Protein AF-A0A1F3NA14-F1 (afdb_monomer)

Nearest PDB structures (foldseek):
  3m6i-assembly1_A  TM=8.677E-01  e=1.075E+00  Neurospora crassa
  1e3j-assembly1_A  TM=8.792E-01  e=2.045E+00  Bemisia argentifolii
  5kol-assembly2_D  TM=2.829E-01  e=4.817E+00  Escherichia coli O157:H7

Radius of gyration: 15.07 Å; Cα contacts (8 Å, |Δi|>4): 39; chains: 1; bounding box: 32×34×28 Å

Foldseek 3Di:
DDPDDPDPPPDDPVVVVVVVVCVVVDDVCVQALEEEEPVCPVVLVVCCVPPVPSPSDYHYDD

Secondary structure (DSSP, 8-state):
-----S------HHHHHHHHHHGGG--GGGG--EEEEGGGHHHHHHHHHH-GGG-S-EEEE-

Mean predicted aligned error: 8.82 Å

Sequence (62 aa):
MVKAGKDVVRLREGEFGQAIQNMKYLKPDALITSELRMSHAQKAFELLEKDPANQLKIILTV

pLDDT: mean 82.21, std 19.57, range [34.41, 97.19]

Structure (mmCIF, N/CA/C/O backbone):
data_AF-A0A1F3NA14-F1
#
_entry.id   AF-A0A1F3NA14-F1
#
loop_
_atom_site.group_PDB
_atom_site.id
_atom_site.type_symbol
_atom_site.label_atom_id
_atom_site.label_alt_id
_atom_site.label_comp_id
_atom_site.label_asym_id
_atom_site.label_entity_id
_atom_site.label_seq_id
_atom_site.pdbx_PDB_ins_code
_atom_site.Cartn_x
_atom_site.Cartn_y
_atom_site.Cartn_z
_atom_site.occupancy
_atom_site.B_iso_or_equiv
_atom_site.auth_seq_id
_atom_site.auth_comp_id
_atom_site.auth_asym_id
_atom_site.auth_atom_id
_atom_site.pdbx_PDB_model_num
ATOM 1 N N . MET A 1 1 ? 1.722 24.148 15.353 1.00 34.41 1 MET A N 1
ATOM 2 C CA . MET A 1 1 ? 3.127 23.685 15.297 1.00 34.41 1 MET A CA 1
ATOM 3 C C . MET A 1 1 ? 3.109 22.172 15.126 1.00 34.41 1 MET A C 1
ATOM 5 O O . MET A 1 1 ? 2.857 21.474 16.095 1.00 34.41 1 MET A O 1
ATOM 9 N N . VAL A 1 2 ? 3.293 21.665 13.906 1.00 39.19 2 VAL A N 1
ATOM 10 C CA . VAL A 1 2 ? 3.494 20.227 13.664 1.00 39.19 2 VAL A CA 1
ATOM 11 C C . VAL A 1 2 ? 4.963 20.070 13.299 1.00 39.19 2 VAL A C 1
ATOM 13 O O . VAL A 1 2 ? 5.392 20.517 12.238 1.00 39.19 2 VAL A O 1
ATOM 16 N N . LYS A 1 3 ? 5.765 19.528 14.221 1.00 36.72 3 LYS A N 1
ATOM 17 C CA . LYS A 1 3 ? 7.136 19.107 13.919 1.00 36.72 3 LYS A CA 1
ATOM 18 C C . LYS A 1 3 ? 7.014 17.887 13.010 1.00 36.72 3 LYS A C 1
ATOM 20 O O . LYS A 1 3 ? 6.746 16.794 13.496 1.00 36.72 3 LYS A O 1
ATOM 25 N N . ALA A 1 4 ? 7.173 18.087 11.704 1.00 47.16 4 ALA A N 1
ATOM 26 C CA . ALA A 1 4 ? 7.429 16.984 10.792 1.00 47.16 4 ALA A CA 1
ATOM 27 C C . ALA A 1 4 ? 8.675 16.247 11.303 1.00 47.16 4 ALA A C 1
ATOM 29 O O . ALA A 1 4 ? 9.733 16.857 11.493 1.00 47.16 4 ALA A O 1
ATOM 30 N N . GLY A 1 5 ? 8.498 14.966 11.628 1.00 42.25 5 GLY A N 1
ATOM 31 C CA . GLY A 1 5 ? 9.562 14.077 12.070 1.00 42.25 5 GLY A CA 1
ATOM 32 C C . GLY A 1 5 ? 10.730 14.114 11.090 1.00 42.25 5 GLY A C 1
ATOM 33 O O . GLY A 1 5 ? 10.561 14.193 9.875 1.00 42.25 5 GLY A O 1
ATOM 34 N N . LYS A 1 6 ? 11.927 14.120 11.659 1.00 43.44 6 LYS A N 1
ATOM 35 C CA . LYS A 1 6 ? 13.220 14.339 11.018 1.00 43.44 6 LYS A CA 1
ATOM 36 C C . LYS A 1 6 ? 13.705 13.080 10.281 1.00 43.44 6 LYS A C 1
ATOM 38 O O . LYS A 1 6 ? 14.848 12.703 10.464 1.00 43.44 6 LYS A O 1
ATOM 43 N N . ASP A 1 7 ? 12.860 12.474 9.450 1.00 45.66 7 ASP A N 1
ATOM 44 C CA . ASP A 1 7 ? 13.194 11.291 8.642 1.00 45.66 7 ASP A CA 1
ATOM 45 C C . ASP A 1 7 ? 12.691 11.457 7.199 1.00 45.66 7 ASP A C 1
ATOM 47 O O . ASP A 1 7 ? 11.985 10.620 6.643 1.00 45.66 7 ASP A O 1
ATOM 51 N N . VAL A 1 8 ? 13.052 12.570 6.555 1.00 45.09 8 VAL A N 1
ATOM 52 C CA . VAL A 1 8 ? 13.016 12.633 5.088 1.00 45.09 8 VAL A CA 1
ATOM 53 C C . VAL A 1 8 ? 14.283 11.940 4.599 1.00 45.09 8 VAL A C 1
ATOM 55 O O . VAL A 1 8 ? 15.347 12.558 4.524 1.00 45.09 8 VAL A O 1
ATOM 58 N N . VAL A 1 9 ? 14.192 10.643 4.303 1.00 52.34 9 VAL A N 1
ATOM 59 C CA . VAL A 1 9 ? 15.266 9.922 3.611 1.00 52.34 9 VAL A CA 1
ATOM 60 C C . VAL A 1 9 ? 15.433 10.573 2.237 1.00 52.34 9 VAL A C 1
ATOM 62 O O . VAL A 1 9 ? 14.600 10.405 1.348 1.00 52.34 9 VAL A O 1
ATOM 65 N N . ARG A 1 10 ? 16.497 11.366 2.058 1.00 52.12 10 ARG A N 1
ATOM 66 C CA . ARG A 1 10 ? 16.951 11.793 0.728 1.00 52.12 10 ARG A CA 1
ATOM 67 C C . ARG A 1 10 ? 17.504 10.561 0.020 1.00 52.12 10 ARG A C 1
ATOM 69 O O . ARG A 1 10 ? 18.676 10.233 0.184 1.00 52.12 10 ARG A O 1
ATOM 76 N N . LEU A 1 11 ? 16.640 9.879 -0.722 1.00 53.44 11 LEU A N 1
ATOM 77 C CA . LEU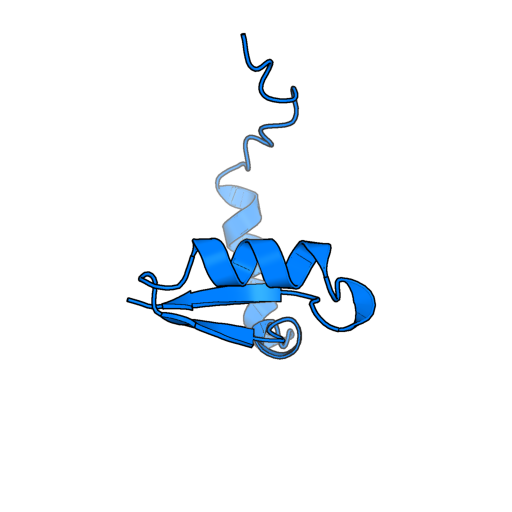 A 1 11 ? 17.015 8.769 -1.593 1.00 53.44 11 LEU A CA 1
ATOM 78 C C . LEU A 1 11 ? 17.985 9.287 -2.661 1.00 53.44 11 LEU A C 1
ATOM 80 O O . LEU A 1 11 ? 17.737 10.327 -3.278 1.00 53.44 11 LEU A O 1
ATOM 84 N N . ARG A 1 12 ? 19.112 8.599 -2.855 1.00 57.69 12 ARG A N 1
ATOM 85 C CA . ARG A 1 12 ? 20.077 8.955 -3.910 1.00 57.69 12 ARG A CA 1
ATOM 86 C C . ARG A 1 12 ? 19.578 8.380 -5.237 1.00 57.69 12 ARG A C 1
ATOM 88 O O . ARG A 1 12 ? 19.083 7.258 -5.261 1.00 57.69 12 ARG A O 1
ATOM 95 N N . GLU A 1 13 ? 19.758 9.096 -6.349 1.00 59.19 13 GLU A N 1
ATOM 96 C CA . GLU A 1 13 ? 19.301 8.665 -7.691 1.00 59.19 13 GLU A CA 1
ATOM 97 C C . GLU A 1 13 ? 19.727 7.227 -8.067 1.00 59.19 13 GLU A C 1
ATOM 99 O O . GLU A 1 13 ? 19.003 6.530 -8.774 1.00 59.19 13 GLU A O 1
ATOM 104 N N . GLY A 1 14 ? 20.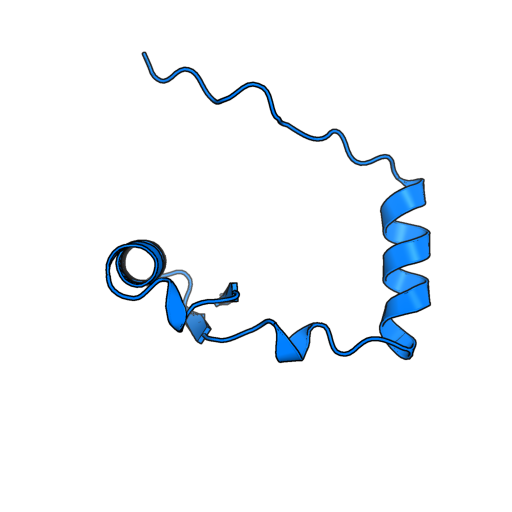857 6.736 -7.542 1.00 61.62 14 GLY A N 1
ATOM 105 C CA . GLY A 1 14 ? 21.338 5.370 -7.782 1.00 61.62 14 GLY A CA 1
ATOM 106 C C . GLY A 1 14 ? 20.547 4.247 -7.091 1.00 61.62 14 GLY A C 1
ATOM 107 O O . GLY A 1 14 ? 20.564 3.114 -7.572 1.00 61.62 14 GLY A O 1
ATOM 108 N N . GLU A 1 15 ? 19.833 4.528 -5.998 1.00 69.62 15 GLU A N 1
ATOM 109 C CA . GLU A 1 15 ? 19.116 3.507 -5.211 1.00 69.62 15 GLU A CA 1
ATOM 110 C C . GLU A 1 15 ? 17.844 3.026 -5.927 1.00 69.62 15 GLU A C 1
ATOM 112 O O . GLU A 1 15 ? 17.532 1.833 -5.921 1.00 69.62 15 GLU A O 1
ATOM 117 N N . PHE A 1 16 ? 17.161 3.924 -6.646 1.00 80.56 16 PHE A N 1
ATOM 118 C CA . PHE A 1 16 ? 16.027 3.559 -7.498 1.00 80.56 16 PHE A CA 1
ATOM 119 C C . PHE A 1 16 ? 16.448 2.680 -8.674 1.00 80.56 16 PHE A C 1
ATOM 121 O O . PHE A 1 16 ? 15.729 1.746 -9.018 1.00 80.56 16 PHE A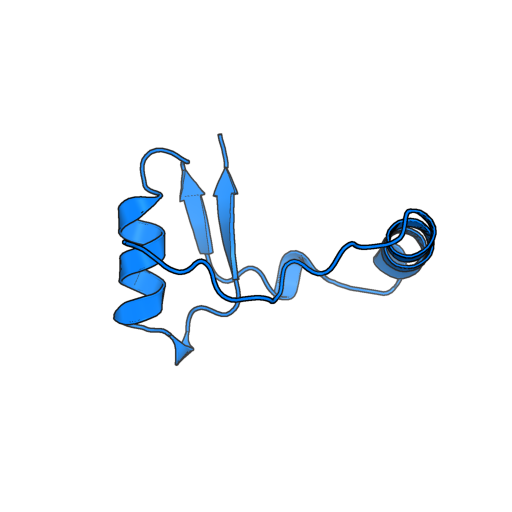 O 1
ATOM 128 N N . GLY A 1 17 ? 17.618 2.936 -9.268 1.00 83.62 17 GLY A N 1
ATOM 129 C CA . GLY A 1 17 ? 18.114 2.158 -10.404 1.00 83.62 17 GLY A CA 1
ATOM 130 C C . GLY A 1 17 ? 18.265 0.674 -10.067 1.00 83.62 17 GLY A C 1
ATOM 131 O O . GLY A 1 17 ? 17.783 -0.182 -10.808 1.00 83.62 17 GLY A O 1
ATOM 132 N N . GLN A 1 18 ? 18.859 0.364 -8.911 1.00 82.38 18 GLN A N 1
ATOM 133 C CA . GLN A 1 18 ? 18.988 -1.019 -8.441 1.00 82.38 18 GLN A CA 1
ATOM 134 C C . GLN A 1 18 ? 17.633 -1.629 -8.070 1.00 82.38 18 GLN A C 1
ATOM 136 O O . GLN A 1 18 ? 17.356 -2.770 -8.438 1.00 82.38 18 GLN A O 1
ATOM 141 N N . ALA A 1 19 ? 16.762 -0.875 -7.390 1.00 84.69 19 ALA A N 1
ATOM 142 C CA . ALA A 1 19 ? 15.424 -1.349 -7.044 1.00 84.69 19 ALA A CA 1
ATOM 143 C C . ALA A 1 19 ? 14.613 -1.716 -8.298 1.00 84.69 19 ALA A C 1
ATOM 145 O O . ALA A 1 19 ? 14.079 -2.819 -8.370 1.00 84.69 19 ALA A O 1
ATOM 146 N N . ILE A 1 20 ? 14.605 -0.848 -9.318 1.00 86.12 20 ILE A N 1
ATOM 147 C CA . ILE A 1 20 ? 13.936 -1.076 -10.608 1.00 86.12 20 ILE A CA 1
ATOM 148 C C . ILE A 1 20 ? 14.519 -2.303 -11.316 1.00 86.12 20 ILE A C 1
ATOM 150 O O . ILE A 1 20 ? 13.767 -3.152 -11.791 1.00 86.12 20 ILE A O 1
ATOM 154 N N . GLN A 1 21 ? 15.848 -2.447 -11.353 1.00 86.88 21 GLN A N 1
ATOM 155 C CA . GLN A 1 21 ? 16.491 -3.629 -11.938 1.00 86.88 21 GLN A CA 1
ATOM 156 C C . GLN A 1 21 ? 16.098 -4.927 -11.228 1.00 86.88 21 GLN A C 1
ATOM 158 O O . GLN A 1 21 ? 15.993 -5.966 -11.880 1.00 86.88 21 GLN A O 1
ATOM 163 N N . ASN A 1 22 ? 15.859 -4.870 -9.919 1.00 87.44 22 ASN A N 1
ATOM 164 C CA . ASN A 1 22 ? 15.443 -6.016 -9.121 1.00 87.44 22 ASN A CA 1
ATOM 165 C C . ASN A 1 22 ? 13.941 -6.318 -9.227 1.00 87.44 22 ASN A C 1
ATOM 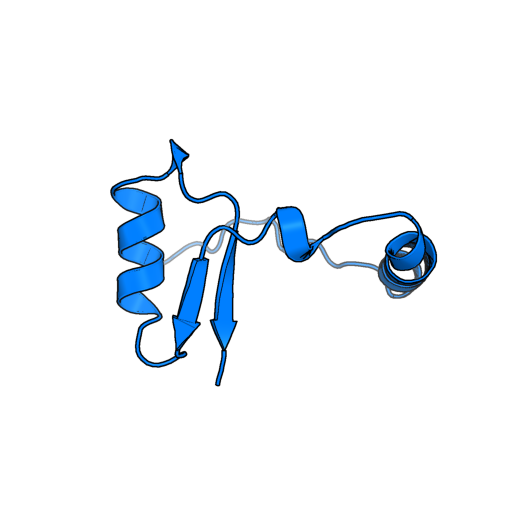167 O O . ASN A 1 22 ? 13.541 -7.428 -8.884 1.00 87.44 22 ASN A O 1
ATOM 171 N N . MET A 1 23 ? 13.114 -5.411 -9.764 1.00 86.94 23 MET A N 1
ATOM 172 C CA . MET A 1 23 ? 11.665 -5.624 -9.928 1.00 86.94 23 MET A CA 1
ATOM 173 C C . MET A 1 23 ? 11.337 -6.891 -10.721 1.00 86.94 23 MET A C 1
ATOM 175 O O . MET A 1 23 ? 10.356 -7.552 -10.417 1.00 86.94 23 MET A O 1
ATOM 179 N N . LYS A 1 24 ? 12.177 -7.290 -11.687 1.00 86.81 24 LYS A N 1
ATOM 180 C CA . LYS A 1 24 ? 11.988 -8.542 -12.451 1.00 86.81 24 LYS A CA 1
ATOM 181 C C . LYS A 1 24 ? 12.077 -9.818 -11.601 1.00 86.81 24 LYS A C 1
ATOM 183 O O . LYS A 1 24 ? 11.626 -10.869 -12.040 1.00 86.81 24 LYS A O 1
ATOM 188 N N . TYR A 1 25 ? 12.695 -9.740 -10.423 1.00 91.94 25 TYR A N 1
ATOM 189 C CA . TYR A 1 25 ? 12.845 -10.854 -9.483 1.00 91.94 25 TYR A CA 1
ATOM 190 C C . TYR A 1 25 ? 11.912 -10.732 -8.275 1.00 91.94 25 TYR A C 1
ATOM 192 O O . TYR A 1 25 ? 11.807 -11.665 -7.480 1.00 91.94 25 TYR A O 1
ATOM 200 N N . LEU A 1 26 ? 11.246 -9.589 -8.121 1.00 88.69 26 LEU A N 1
ATOM 201 C CA . LEU A 1 26 ? 10.383 -9.275 -6.992 1.00 88.69 26 LEU A CA 1
ATOM 202 C C . LEU A 1 26 ? 8.918 -9.238 -7.440 1.00 88.69 26 LEU A C 1
ATOM 204 O O . LEU A 1 26 ? 8.606 -9.072 -8.614 1.00 88.69 26 LEU A O 1
ATOM 208 N N . LYS A 1 27 ? 7.999 -9.388 -6.483 1.00 89.62 27 LYS A N 1
ATOM 209 C CA . LYS A 1 27 ? 6.552 -9.228 -6.698 1.00 89.62 27 LYS A CA 1
ATOM 210 C C . LYS A 1 27 ? 6.024 -8.118 -5.788 1.00 89.62 27 LYS A C 1
ATOM 212 O O . LYS A 1 27 ? 5.375 -8.420 -4.791 1.00 89.62 27 LYS A O 1
ATOM 217 N N . PRO A 1 28 ? 6.351 -6.847 -6.070 1.00 88.62 28 PRO A N 1
ATOM 218 C CA . PRO A 1 28 ? 5.974 -5.720 -5.214 1.00 88.62 28 PRO A CA 1
ATOM 219 C C . PRO A 1 28 ? 4.457 -5.579 -5.073 1.00 88.62 28 PRO A C 1
ATOM 221 O O . PRO A 1 28 ? 3.989 -5.167 -4.017 1.00 88.62 28 PRO A O 1
ATOM 224 N N . ASP A 1 29 ? 3.697 -6.008 -6.081 1.00 90.56 29 ASP A N 1
ATOM 225 C CA . ASP A 1 29 ? 2.234 -5.998 -6.049 1.00 90.56 29 ASP A CA 1
ATOM 226 C C . ASP A 1 29 ? 1.666 -6.884 -4.932 1.00 90.56 29 ASP A C 1
ATOM 228 O O . ASP A 1 29 ? 0.592 -6.608 -4.414 1.00 90.56 29 ASP A O 1
ATOM 232 N N . ALA A 1 30 ? 2.413 -7.898 -4.477 1.00 92.00 30 ALA A N 1
ATOM 233 C CA . ALA A 1 30 ? 2.012 -8.725 -3.338 1.00 92.00 30 ALA A CA 1
ATOM 234 C C . ALA A 1 30 ? 2.012 -7.957 -2.003 1.00 92.00 30 ALA A C 1
ATOM 236 O O . ALA A 1 30 ? 1.460 -8.445 -1.021 1.00 92.00 30 ALA A O 1
ATOM 237 N N . LEU A 1 31 ? 2.638 -6.775 -1.947 1.00 93.31 31 LEU A N 1
ATOM 238 C CA . LEU A 1 31 ? 2.566 -5.897 -0.781 1.00 93.31 31 LEU A CA 1
ATOM 239 C C . LEU A 1 31 ? 1.248 -5.117 -0.735 1.00 93.31 31 LEU A C 1
ATOM 241 O O . LEU A 1 31 ? 0.865 -4.653 0.337 1.00 93.31 31 LEU A O 1
ATOM 245 N N . ILE A 1 32 ? 0.580 -4.947 -1.881 1.00 95.00 32 ILE A N 1
ATOM 246 C CA . ILE A 1 32 ? -0.647 -4.163 -2.009 1.00 95.00 32 ILE A CA 1
ATOM 247 C C . ILE A 1 32 ? -1.802 -4.975 -1.425 1.00 95.00 32 ILE A C 1
ATOM 249 O O . ILE A 1 32 ? -2.221 -5.985 -1.981 1.00 95.00 32 ILE A O 1
ATOM 253 N N . THR A 1 33 ? -2.333 -4.519 -0.294 1.00 96.38 33 THR A N 1
ATOM 254 C CA . THR A 1 33 ? -3.497 -5.126 0.365 1.00 96.38 33 THR A CA 1
ATOM 255 C C . THR A 1 33 ? -4.798 -4.428 0.005 1.00 96.38 33 THR A C 1
ATOM 257 O O . THR A 1 33 ? -5.856 -5.042 0.100 1.00 96.38 33 THR A O 1
ATOM 260 N N . SER A 1 34 ? -4.732 -3.163 -0.423 1.00 95.19 34 SER A N 1
ATOM 261 C CA . SER A 1 34 ? -5.900 -2.407 -0.873 1.00 95.19 34 SER A CA 1
ATOM 262 C C . SER A 1 34 ? -5.545 -1.416 -1.980 1.00 95.19 34 SER A C 1
ATOM 264 O O . SER A 1 34 ? -4.532 -0.718 -1.914 1.00 95.19 34 SER A O 1
ATOM 266 N N . GLU A 1 35 ? -6.448 -1.273 -2.945 1.00 96.50 35 GLU A N 1
ATOM 267 C CA . GLU A 1 35 ? -6.435 -0.196 -3.932 1.00 96.50 35 GLU A CA 1
ATOM 268 C C . GLU A 1 35 ? -7.695 0.649 -3.777 1.00 96.50 35 GLU A C 1
ATOM 270 O O . GLU A 1 35 ? -8.815 0.134 -3.746 1.00 96.50 35 GLU A O 1
ATOM 275 N N . LEU A 1 36 ? -7.521 1.961 -3.655 1.00 96.50 36 LEU A N 1
ATOM 276 C CA . LEU A 1 36 ? -8.618 2.900 -3.470 1.00 96.50 36 LEU A CA 1
ATOM 277 C C . LEU A 1 36 ? -8.470 4.072 -4.431 1.00 96.50 36 LEU A C 1
ATOM 279 O O . LEU A 1 36 ? -7.366 4.492 -4.754 1.00 96.50 36 LEU A O 1
ATOM 283 N N . ARG A 1 37 ? -9.596 4.659 -4.840 1.00 96.94 37 ARG A N 1
ATOM 284 C CA . ARG A 1 37 ? -9.558 5.929 -5.576 1.00 96.94 37 ARG A CA 1
ATOM 285 C C . ARG A 1 37 ? -8.995 7.044 -4.700 1.00 96.94 37 ARG A C 1
ATOM 287 O O . ARG A 1 37 ? -9.281 7.079 -3.503 1.00 96.94 37 ARG A O 1
ATOM 294 N N . MET A 1 38 ? -8.313 8.009 -5.309 1.00 94.12 38 MET A N 1
ATOM 295 C CA . MET A 1 38 ? -7.779 9.208 -4.651 1.00 94.12 38 MET A CA 1
ATOM 296 C C . MET A 1 38 ? -8.823 9.949 -3.803 1.00 94.12 38 MET A C 1
ATOM 298 O O . MET A 1 38 ? -8.509 10.432 -2.716 1.00 94.12 38 MET A O 1
ATOM 302 N N . SER A 1 39 ? -10.090 9.969 -4.234 1.00 97.00 39 SER A N 1
ATOM 303 C CA . SER A 1 39 ? -11.208 10.558 -3.478 1.00 97.00 39 SER A CA 1
ATOM 304 C C . SER A 1 39 ? -11.443 9.915 -2.103 1.00 97.00 39 SER A C 1
ATOM 306 O O . SER A 1 39 ? -12.131 10.489 -1.264 1.00 97.00 39 SER A O 1
ATOM 308 N N . HIS A 1 40 ? -10.887 8.728 -1.860 1.00 97.19 40 HIS A N 1
ATOM 309 C CA . HIS A 1 40 ? -11.003 7.974 -0.615 1.00 97.19 40 HIS A CA 1
ATOM 310 C C . HIS A 1 40 ? -9.726 8.014 0.232 1.00 97.19 40 HIS A C 1
ATOM 312 O O . HIS A 1 40 ? -9.573 7.178 1.121 1.00 97.19 40 HIS A O 1
ATOM 318 N N . ALA A 1 41 ? -8.824 8.975 0.005 1.00 96.12 41 ALA A N 1
ATOM 319 C CA . ALA A 1 41 ? -7.591 9.106 0.783 1.00 96.12 41 ALA A CA 1
ATOM 320 C C . ALA A 1 41 ? -7.845 9.100 2.303 1.00 96.12 41 ALA A C 1
ATOM 322 O O . ALA A 1 41 ? -7.198 8.353 3.029 1.00 96.12 41 ALA A O 1
ATOM 323 N N . GLN A 1 42 ? -8.848 9.847 2.782 1.00 96.88 42 GLN A N 1
ATOM 324 C CA . GLN A 1 42 ? -9.215 9.865 4.204 1.00 96.88 42 GLN A CA 1
ATOM 325 C C . GLN A 1 42 ? -9.593 8.469 4.724 1.00 96.88 42 GLN A C 1
ATOM 327 O O . GLN A 1 42 ? -9.106 8.030 5.761 1.00 96.88 42 GLN A O 1
ATOM 332 N N . LYS A 1 43 ? -10.408 7.731 3.962 1.00 96.19 43 LYS A N 1
ATOM 333 C CA . LYS A 1 43 ? -10.804 6.359 4.298 1.00 96.19 43 LYS A CA 1
ATOM 334 C C . LYS A 1 43 ? -9.603 5.407 4.318 1.00 96.19 43 LYS A C 1
ATOM 336 O 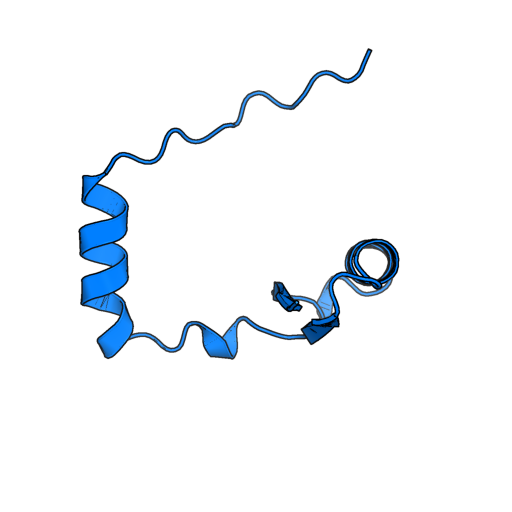O . LYS A 1 43 ? -9.567 4.506 5.148 1.00 96.19 43 LYS A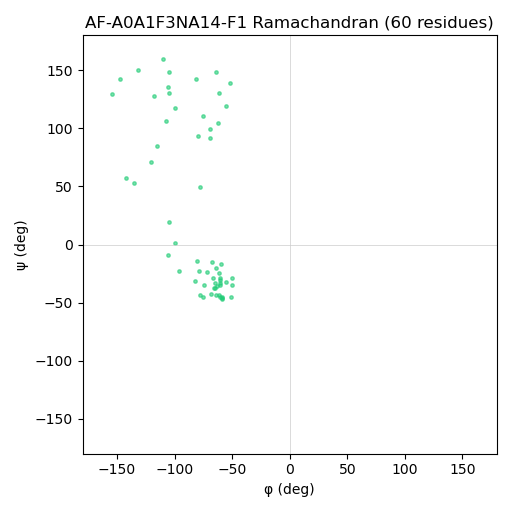 O 1
ATOM 341 N N . ALA A 1 44 ? -8.628 5.600 3.429 1.00 96.25 44 ALA A N 1
ATOM 342 C CA . ALA A 1 44 ? -7.395 4.817 3.425 1.00 96.25 44 ALA A CA 1
ATOM 343 C C . ALA A 1 44 ? -6.607 4.998 4.732 1.00 96.25 44 ALA A C 1
ATOM 345 O O . 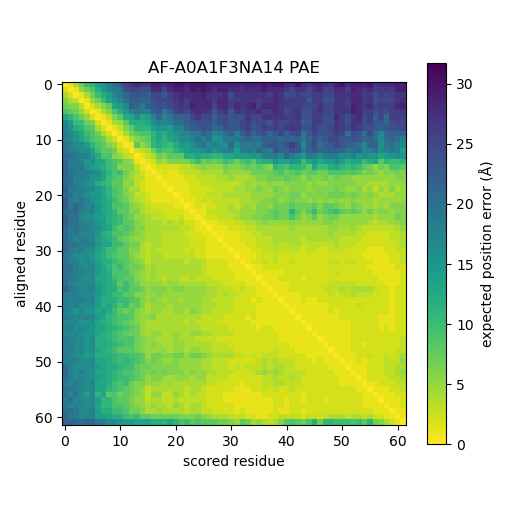ALA A 1 44 ? -6.158 4.013 5.308 1.00 96.25 44 ALA A O 1
ATOM 346 N N . PHE A 1 45 ? -6.498 6.231 5.235 1.00 95.88 45 PHE A N 1
ATOM 347 C CA . PHE A 1 45 ? -5.868 6.491 6.533 1.00 95.88 45 PHE A CA 1
ATOM 348 C C . PHE A 1 45 ? -6.639 5.854 7.688 1.00 95.88 45 PHE A C 1
ATOM 350 O O . PHE A 1 45 ? -6.038 5.199 8.533 1.00 95.88 45 PHE A O 1
ATOM 357 N N . GLU A 1 46 ? -7.967 5.962 7.691 1.00 97.12 46 GLU A N 1
ATOM 358 C CA . GLU A 1 46 ? -8.784 5.318 8.722 1.00 97.12 46 GLU A CA 1
ATOM 359 C C . GLU A 1 46 ? -8.628 3.791 8.744 1.00 97.12 46 GLU A C 1
ATOM 361 O O . GLU A 1 46 ? -8.677 3.191 9.814 1.00 97.12 46 GLU A O 1
ATOM 366 N N . LEU A 1 47 ? -8.440 3.148 7.586 1.00 96.06 47 LEU A N 1
ATOM 367 C CA . LEU A 1 47 ? -8.188 1.704 7.513 1.00 96.06 47 LEU A CA 1
ATOM 368 C C . LEU A 1 47 ? -6.855 1.318 8.162 1.00 96.06 47 LEU A C 1
ATOM 370 O O . LEU A 1 47 ? -6.793 0.289 8.827 1.00 96.06 47 LEU A O 1
ATOM 374 N N . LEU A 1 48 ? -5.820 2.150 8.016 1.00 94.56 48 LEU A N 1
ATOM 375 C CA . LEU A 1 48 ? -4.532 1.927 8.680 1.00 94.56 48 LEU A CA 1
ATOM 376 C C . LEU A 1 48 ? -4.652 2.018 10.207 1.00 94.56 48 LEU A C 1
ATOM 378 O O . LEU A 1 48 ? -3.950 1.302 10.911 1.00 94.56 48 LEU A O 1
ATOM 382 N N . GLU A 1 49 ? -5.536 2.871 10.726 1.00 94.69 49 GLU A N 1
ATOM 383 C CA . GLU A 1 49 ? -5.772 2.987 12.171 1.00 94.69 49 GLU A CA 1
ATOM 384 C C . GLU A 1 49 ? -6.652 1.857 12.716 1.00 94.69 49 GLU A C 1
ATOM 386 O O . GLU A 1 49 ? -6.383 1.315 13.787 1.00 94.69 49 GLU A O 1
ATOM 391 N N . LYS A 1 50 ? -7.721 1.514 11.990 1.00 96.50 50 LYS A N 1
ATOM 392 C CA . LYS A 1 50 ? -8.757 0.581 12.457 1.00 96.50 50 LYS A CA 1
ATOM 393 C C . LYS A 1 50 ? -8.382 -0.883 12.258 1.00 96.50 50 LYS A C 1
ATOM 395 O O . LYS A 1 50 ? -8.818 -1.719 13.043 1.00 96.50 50 LYS A O 1
ATOM 400 N N . ASP A 1 51 ? -7.614 -1.195 11.218 1.00 95.50 51 ASP A N 1
ATOM 401 C CA . ASP A 1 51 ? -7.245 -2.568 10.867 1.00 95.50 51 ASP A CA 1
ATOM 402 C C . ASP A 1 51 ? -5.796 -2.679 10.350 1.00 95.50 51 ASP A C 1
ATOM 404 O O . ASP A 1 51 ? -5.549 -3.152 9.240 1.00 95.50 51 ASP A O 1
ATOM 408 N N . PRO A 1 52 ? -4.792 -2.249 11.133 1.00 93.56 52 PRO A N 1
ATOM 409 C CA . PRO A 1 52 ? -3.400 -2.223 10.680 1.00 93.56 52 PRO A CA 1
ATOM 410 C C . PRO A 1 52 ? -2.858 -3.609 10.307 1.00 93.56 52 PRO A C 1
ATOM 412 O O . PRO A 1 52 ? -2.010 -3.723 9.426 1.00 93.56 52 PRO A O 1
ATOM 415 N N . ALA A 1 53 ? -3.343 -4.672 10.957 1.00 95.06 53 ALA A N 1
ATOM 416 C CA . ALA A 1 53 ? -2.842 -6.031 10.758 1.00 95.06 53 ALA A CA 1
ATOM 417 C C . ALA A 1 53 ? -3.128 -6.580 9.351 1.00 95.06 53 ALA A C 1
ATOM 419 O O . ALA A 1 53 ? -2.347 -7.382 8.843 1.00 95.06 53 ALA A O 1
ATOM 420 N N . ASN A 1 54 ? -4.210 -6.127 8.712 1.00 93.94 54 ASN A N 1
ATOM 421 C CA . ASN A 1 54 ? -4.576 -6.541 7.357 1.00 93.94 54 ASN A CA 1
ATOM 422 C C . ASN A 1 54 ? -4.171 -5.518 6.285 1.00 93.94 54 ASN A C 1
ATOM 424 O O . ASN A 1 54 ? -4.443 -5.727 5.103 1.00 93.94 54 ASN A O 1
ATOM 428 N N . GLN A 1 55 ? -3.533 -4.407 6.670 1.00 94.56 55 GLN A N 1
ATOM 429 C CA . GLN A 1 55 ? -3.156 -3.335 5.751 1.00 94.56 55 GLN A CA 1
ATOM 430 C C 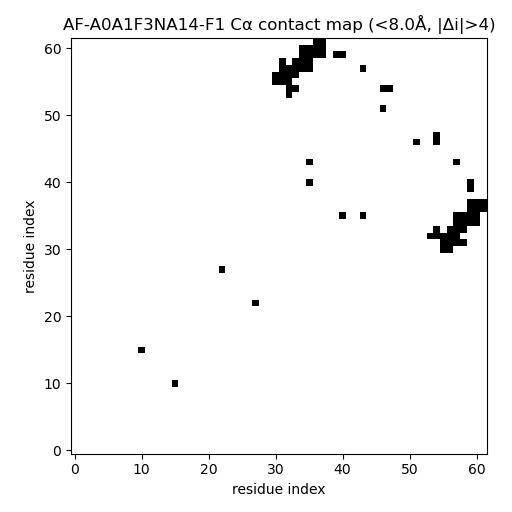. GLN A 1 55 ? -1.636 -3.192 5.647 1.00 94.56 55 GLN A C 1
ATOM 432 O O . GLN A 1 55 ? -1.023 -2.347 6.295 1.00 94.56 55 GLN A O 1
ATOM 437 N N . LEU A 1 56 ? -1.026 -4.001 4.777 1.00 94.06 56 LEU A N 1
ATOM 438 C CA . LEU A 1 56 ? 0.409 -3.935 4.492 1.00 94.06 56 LEU A CA 1
ATOM 439 C C . LEU A 1 56 ? 0.759 -2.731 3.606 1.00 94.06 56 LEU A C 1
ATOM 441 O O . LEU A 1 56 ? 1.710 -2.000 3.892 1.00 94.06 56 LEU A O 1
ATOM 445 N N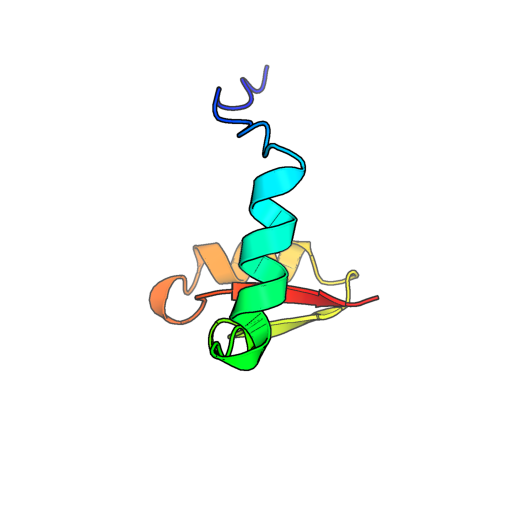 . LYS A 1 57 ? -0.015 -2.493 2.539 1.00 95.56 57 LYS A N 1
ATOM 446 C CA . LYS A 1 57 ? 0.132 -1.312 1.681 1.00 95.56 57 LYS A CA 1
ATOM 447 C C . LYS A 1 57 ? -1.183 -0.971 0.995 1.00 95.56 57 LYS A C 1
ATOM 449 O O . LYS A 1 57 ? -1.780 -1.802 0.319 1.00 95.56 57 LYS A O 1
ATOM 454 N N . ILE A 1 58 ? -1.579 0.292 1.106 1.00 96.12 58 ILE A N 1
ATOM 455 C CA . ILE A 1 58 ? -2.701 0.851 0.354 1.00 96.12 58 ILE A CA 1
ATOM 456 C C . ILE A 1 58 ? -2.144 1.738 -0.762 1.00 96.12 58 ILE A C 1
ATOM 458 O O . ILE A 1 58 ? -1.283 2.584 -0.499 1.00 96.12 58 ILE A O 1
ATOM 462 N N . ILE A 1 59 ? -2.621 1.552 -1.995 1.00 96.62 59 ILE A N 1
ATOM 463 C CA . ILE A 1 59 ? -2.329 2.442 -3.126 1.00 96.62 59 ILE A CA 1
ATOM 464 C C . ILE A 1 59 ? -3.560 3.288 -3.446 1.00 96.62 59 ILE A C 1
ATOM 466 O O . ILE A 1 59 ? -4.686 2.790 -3.482 1.00 96.62 59 ILE A O 1
ATOM 470 N N . LEU A 1 60 ? -3.325 4.582 -3.673 1.00 96.94 60 LEU A N 1
ATOM 471 C CA . LEU A 1 60 ? -4.337 5.512 -4.152 1.00 96.94 60 LEU A CA 1
ATOM 472 C C . LEU A 1 60 ? -4.177 5.713 -5.658 1.00 96.94 60 LEU A C 1
ATOM 474 O O . LEU A 1 60 ? -3.144 6.208 -6.111 1.00 96.94 60 LEU A O 1
ATOM 478 N N . THR A 1 61 ? -5.193 5.325 -6.420 1.00 94.12 61 THR A N 1
ATOM 479 C CA . THR A 1 61 ? -5.238 5.443 -7.881 1.00 94.12 61 THR A CA 1
ATOM 480 C C . THR A 1 61 ? -6.157 6.587 -8.303 1.00 94.12 61 THR A C 1
ATOM 482 O O . THR A 1 61 ? -7.097 6.945 -7.588 1.00 94.12 61 THR A O 1
ATOM 485 N N . VAL A 1 62 ? -5.827 7.221 -9.430 1.00 85.94 62 VAL A N 1
ATOM 486 C CA . VAL A 1 62 ? -6.547 8.393 -9.960 1.00 85.94 62 VAL A CA 1
ATOM 487 C C . VAL A 1 62 ? -7.925 7.995 -10.478 1.00 85.94 62 VAL A C 1
ATOM 489 O O . VAL A 1 62 ? -8.016 6.947 -11.154 1.00 85.94 62 VAL A O 1
#

Solvent-accessible surface area (backbone atoms only — not comparable to full-atom values): 4043 Å² total; per-residue (Å²): 139,80,82,75,72,96,71,79,79,80,77,55,82,68,59,54,56,54,52,60,68,45,46,85,82,50,66,71,69,77,47,54,60,42,81,42,51,50,94,41,52,69,58,54,53,50,43,49,73,76,43,44,93,73,48,78,30,75,46,72,41,130